Protein AF-A0A7S3NIY8-F1 (afdb_monomer)

Radius of gyration: 18.39 Å; Cα contacts (8 Å, |Δi|>4): 107; chains: 1; bounding box: 40×40×54 Å

Secondary structure (DSSP, 8-state):
---SSSSS-SSS-S---S---S---S---EEEEEESS---STT-HHHHTS-SEEEEEE---HHHHSTT-EEEETTEEEESS-HHHHHHHHHHHHHHHHHHHHTTEEEE-

Foldseek 3Di:
DPPPDDPPDPDDDDDPDDDDDDDPDDPQDEEEAEDDPPLDDPPDVSNVPGGLHYEYEYDPDCCQLPPPNWDDDPNDTDRNDDPVRSVVVVVSLVVSQVVCVVSNYGYDD

pLDDT: mean 80.09, std 22.21, range [33.78, 97.69]

Mean predicted aligned error: 11.41 Å

Organism: NCBI:txid44058

InterPro domains:
  IPR002081 Cryptochrome/DNA photolyase class 1 [PTHR11455] (29-108)
  IPR006050 DNA photolyase, N-terminal [PF00875] (31-108)
  IPR006050 DNA photolyase, N-terminal [PS51645] (29-109)
  IPR014729 Rossmann-like alpha/beta/alpha sandwich fold [G3DSA:3.40.50.620] (2-109)
  IPR036155 Cryptochrome/photolyase, N-terminal domain superfamily [SSF52425] (26-108)

Nearest PDB structures (foldseek):
  3ehe-assembly1_A  TM=4.086E-01  e=8.699E+00  Archaeoglobus fulgidus

Structure (mmCIF, N/CA/C/O backbone):
data_AF-A0A7S3NIY8-F1
#
_entry.id   AF-A0A7S3NIY8-F1
#
loop_
_atom_site.group_PDB
_atom_site.id
_atom_site.type_symbol
_atom_site.label_atom_id
_atom_site.label_alt_id
_atom_site.label_comp_id
_atom_site.label_asym_id
_atom_site.label_entity_id
_atom_site.label_seq_id
_atom_site.pdbx_PDB_ins_code
_atom_site.Cartn_x
_atom_site.Cartn_y
_atom_site.Cartn_z
_atom_site.occupancy
_atom_site.B_iso_or_equiv
_atom_site.auth_seq_id
_atom_site.auth_comp_id
_atom_site.auth_asym_id
_atom_site.auth_atom_id
_atom_site.pdbx_PDB_model_num
ATOM 1 N N . LYS A 1 1 ? -2.867 -25.598 -24.330 1.00 45.31 1 LYS A N 1
ATOM 2 C CA . LYS A 1 1 ? -4.266 -25.655 -23.814 1.00 45.31 1 LYS A CA 1
ATOM 3 C C . LYS A 1 1 ? -4.319 -26.111 -22.337 1.00 45.31 1 LYS A C 1
ATOM 5 O O . LYS A 1 1 ? -5.175 -26.900 -21.965 1.00 45.31 1 LYS A O 1
ATOM 10 N N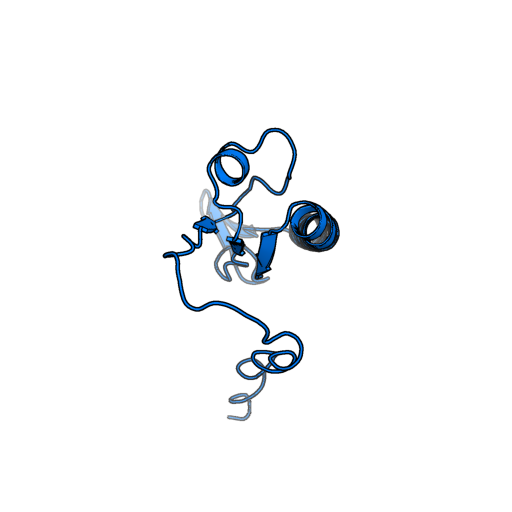 . ARG A 1 2 ? -3.393 -25.620 -21.491 1.00 45.56 2 ARG A N 1
ATOM 11 C CA . ARG A 1 2 ? -3.119 -26.115 -20.124 1.00 45.56 2 ARG A CA 1
ATOM 12 C C . ARG A 1 2 ? -2.666 -24.962 -19.210 1.00 45.56 2 ARG A C 1
ATOM 14 O O . ARG A 1 2 ? -1.567 -24.990 -18.693 1.00 45.56 2 ARG A O 1
ATOM 21 N N . MET A 1 3 ? -3.467 -23.899 -19.118 1.00 33.78 3 MET A N 1
ATOM 22 C CA . MET A 1 3 ? -3.176 -22.707 -18.290 1.00 33.78 3 MET A CA 1
ATOM 23 C C . MET A 1 3 ? -4.473 -22.026 -17.797 1.00 33.78 3 MET A C 1
ATOM 25 O O . MET A 1 3 ? -4.516 -20.833 -17.532 1.00 33.78 3 MET A O 1
ATOM 29 N N . ARG A 1 4 ? -5.578 -22.775 -17.699 1.00 38.31 4 ARG A N 1
ATOM 30 C CA . ARG A 1 4 ? -6.745 -22.385 -16.896 1.00 38.31 4 ARG A CA 1
ATOM 31 C C . ARG A 1 4 ? -6.528 -23.063 -15.547 1.00 38.31 4 ARG A C 1
ATOM 33 O O . ARG A 1 4 ? -6.546 -24.289 -15.571 1.00 38.31 4 ARG A O 1
ATOM 40 N N . LYS A 1 5 ? -6.258 -22.312 -14.463 1.00 34.47 5 LYS A N 1
ATOM 41 C CA . LYS A 1 5 ? -6.458 -22.676 -13.026 1.00 34.47 5 LYS A CA 1
ATOM 42 C C . LYS A 1 5 ? -5.479 -22.043 -12.010 1.00 34.47 5 LYS A C 1
ATOM 44 O O . LYS A 1 5 ? -5.669 -22.277 -10.829 1.00 34.47 5 LYS A O 1
ATOM 49 N N . ILE A 1 6 ? -4.475 -21.246 -12.396 1.00 38.66 6 ILE A N 1
ATOM 50 C CA . ILE A 1 6 ? -3.373 -20.923 -11.454 1.00 38.66 6 ILE A CA 1
ATOM 51 C C . ILE A 1 6 ? -3.510 -19.626 -10.625 1.00 38.66 6 ILE A C 1
ATOM 53 O O . ILE A 1 6 ? -2.802 -19.505 -9.637 1.00 38.66 6 ILE A O 1
ATOM 57 N N . VAL A 1 7 ? -4.413 -18.675 -10.903 1.00 36.31 7 VAL A N 1
ATOM 58 C CA . VAL A 1 7 ? -4.430 -17.410 -10.108 1.00 36.31 7 VAL A CA 1
ATOM 59 C C . VAL A 1 7 ? -5.837 -16.914 -9.753 1.00 36.31 7 VAL A C 1
ATOM 61 O O . VAL A 1 7 ? -6.070 -15.720 -9.637 1.00 36.31 7 VAL A O 1
ATOM 64 N N . LEU A 1 8 ? -6.799 -17.827 -9.584 1.00 35.75 8 LEU A N 1
ATOM 65 C CA . LEU A 1 8 ? -8.156 -17.490 -9.116 1.00 35.75 8 LEU A CA 1
ATOM 66 C C . LEU A 1 8 ? -8.463 -18.022 -7.702 1.00 35.75 8 LEU A C 1
ATOM 68 O O . LEU A 1 8 ? -9.617 -18.036 -7.295 1.00 35.75 8 LEU A O 1
ATOM 72 N N . SER A 1 9 ? -7.449 -18.487 -6.965 1.00 34.41 9 SER A N 1
ATOM 73 C CA . SER A 1 9 ? -7.634 -19.209 -5.696 1.00 34.41 9 SER A CA 1
ATOM 74 C C . SER A 1 9 ? -6.728 -18.759 -4.551 1.00 34.41 9 SER A C 1
ATOM 76 O O . SER A 1 9 ? -6.735 -19.399 -3.503 1.00 34.41 9 SER A O 1
ATOM 78 N N . TYR A 1 10 ? -5.935 -17.697 -4.708 1.00 34.72 10 TYR A N 1
ATOM 79 C CA . TYR A 1 10 ? -5.100 -17.230 -3.603 1.00 34.72 10 TYR A CA 1
ATOM 80 C C . TYR A 1 10 ? -5.876 -16.251 -2.714 1.00 34.72 10 TYR A C 1
ATOM 82 O O . TYR A 1 10 ? -5.860 -15.045 -2.915 1.00 34.72 10 TYR A O 1
ATOM 90 N N . LEU A 1 11 ? -6.515 -16.859 -1.707 1.00 39.25 11 LEU A N 1
ATOM 91 C CA . LEU A 1 11 ? -6.664 -16.349 -0.340 1.00 39.25 11 LEU A CA 1
ATOM 92 C C . LEU A 1 11 ? -7.805 -15.361 -0.049 1.00 39.25 11 LEU A C 1
ATOM 94 O O . LEU A 1 11 ? -7.684 -14.502 0.816 1.00 39.25 11 LEU A O 1
ATOM 98 N N . PHE A 1 12 ? -8.977 -15.587 -0.640 1.00 38.09 12 PHE A N 1
ATOM 99 C CA . PHE A 1 12 ? -10.206 -15.437 0.145 1.00 38.09 12 PHE A CA 1
ATOM 100 C C . PHE A 1 12 ? -10.381 -16.720 0.962 1.00 38.09 12 PHE A C 1
ATOM 102 O O . PHE A 1 12 ? -10.342 -17.807 0.388 1.00 38.09 12 PHE A O 1
ATOM 109 N N . THR A 1 13 ? -10.631 -16.592 2.266 1.00 38.22 13 THR A N 1
ATOM 110 C CA . THR A 1 13 ? -10.828 -17.670 3.263 1.00 38.22 13 THR A CA 1
ATOM 111 C C . THR A 1 13 ? -9.546 -18.083 3.992 1.00 38.22 13 THR A C 1
ATOM 113 O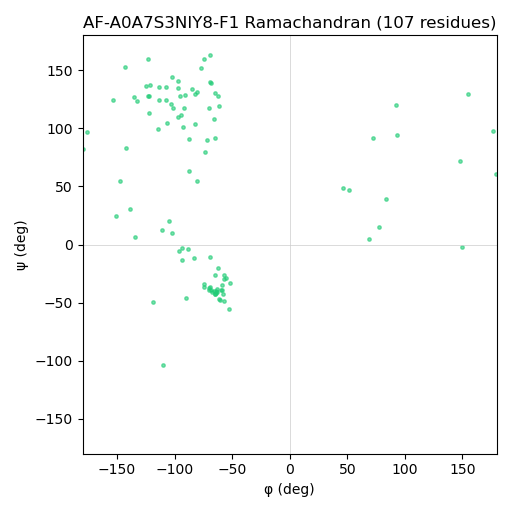 O . THR A 1 13 ? -8.805 -18.944 3.528 1.00 38.22 13 THR A O 1
ATOM 116 N N . THR A 1 14 ? -9.290 -17.496 5.168 1.00 42.19 14 THR A N 1
ATOM 117 C CA . THR A 1 14 ? -9.374 -18.184 6.480 1.00 42.19 14 THR A CA 1
ATOM 118 C C . THR A 1 14 ? -8.928 -17.225 7.594 1.00 42.19 14 THR A C 1
ATOM 120 O O . THR A 1 14 ? -7.736 -17.076 7.825 1.00 42.19 14 THR A O 1
ATOM 123 N N . ALA A 1 15 ? -9.892 -16.582 8.263 1.00 34.00 15 ALA A N 1
ATOM 124 C CA . ALA A 1 15 ? -9.860 -16.185 9.684 1.00 34.00 15 ALA A CA 1
ATOM 125 C C . ALA A 1 15 ? -11.171 -15.444 10.031 1.00 34.00 15 ALA A C 1
ATOM 127 O O . ALA A 1 15 ? -11.172 -14.270 10.378 1.00 34.00 15 ALA A O 1
ATOM 128 N N . ALA A 1 16 ? -12.315 -16.121 9.874 1.00 40.56 16 ALA A N 1
ATOM 129 C CA . ALA A 1 16 ? -13.640 -15.575 10.196 1.00 40.56 16 ALA A CA 1
ATOM 130 C C . ALA A 1 16 ? -14.230 -16.156 11.497 1.00 40.56 16 ALA A C 1
ATOM 132 O O . ALA A 1 16 ? -15.438 -16.108 11.704 1.00 40.56 16 ALA A O 1
ATOM 133 N N . SER A 1 17 ? -13.413 -16.722 12.388 1.00 46.28 17 SER A N 1
ATOM 134 C CA . SER A 1 17 ? -13.915 -17.256 13.659 1.00 46.28 17 SER A CA 1
ATOM 135 C C . SER A 1 17 ? -12.946 -17.010 14.807 1.00 46.28 17 SER A C 1
ATOM 137 O O . SER A 1 17 ? -12.168 -17.886 15.170 1.00 46.28 17 SER A O 1
ATOM 139 N N . ALA A 1 18 ? -13.008 -15.815 15.383 1.00 42.25 18 ALA A N 1
ATOM 140 C CA . ALA A 1 18 ? -12.848 -15.605 16.820 1.00 42.25 18 ALA A CA 1
ATOM 141 C C . ALA A 1 18 ? -13.075 -14.122 17.110 1.00 42.25 18 ALA A C 1
ATOM 143 O O . ALA A 1 18 ? -12.168 -13.328 16.910 1.00 42.25 18 ALA A O 1
ATOM 144 N N . LEU A 1 19 ? -14.303 -13.794 17.528 1.00 46.31 19 LEU A N 1
ATOM 145 C CA . LEU A 1 19 ? -14.740 -12.659 18.364 1.00 46.31 19 LEU A CA 1
ATOM 146 C C . LEU A 1 19 ? -16.148 -12.232 17.936 1.00 46.31 19 LEU A C 1
ATOM 148 O O . LEU A 1 19 ? -16.377 -11.197 17.323 1.00 46.31 19 LEU A O 1
ATOM 152 N N . SER A 1 20 ? -17.114 -13.083 18.280 1.00 56.78 20 SER A N 1
ATOM 153 C CA . SER A 1 20 ? -18.478 -12.639 18.532 1.00 56.78 20 SER A CA 1
ATOM 154 C C . SER A 1 20 ? -18.617 -12.475 20.038 1.00 56.78 20 SER A C 1
ATOM 156 O O . SER A 1 20 ? -18.691 -13.480 20.745 1.00 56.78 20 SER A O 1
ATOM 158 N N . SER A 1 21 ? -18.724 -11.237 20.516 1.00 49.28 21 SER A N 1
ATOM 159 C CA . SER A 1 21 ? -19.549 -10.948 21.686 1.00 49.28 21 SER A CA 1
ATOM 160 C C . SER A 1 21 ? -20.061 -9.497 21.685 1.00 49.28 21 SER A C 1
ATOM 162 O O . SER A 1 21 ? -19.308 -8.533 21.694 1.00 49.28 21 SER A O 1
ATOM 164 N N . THR A 1 22 ? -21.393 -9.407 21.768 1.00 47.44 22 THR A N 1
ATOM 165 C CA . THR A 1 22 ? -22.173 -8.382 22.488 1.00 47.44 22 THR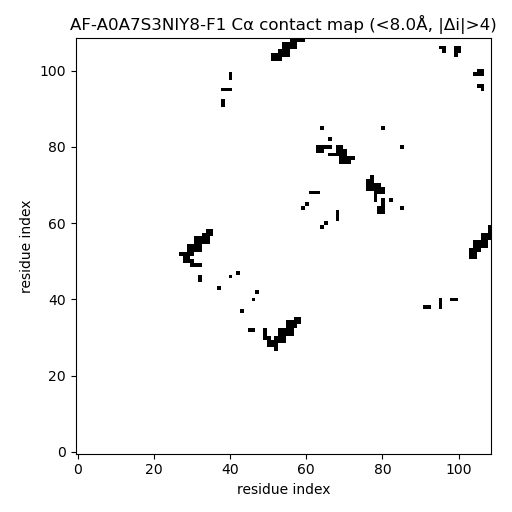 A CA 1
ATOM 166 C C . THR A 1 22 ? -22.633 -7.107 21.749 1.00 47.44 22 THR A C 1
ATOM 168 O O . THR A 1 22 ? -21.866 -6.255 21.325 1.00 47.44 22 THR A O 1
ATOM 171 N N . SER A 1 23 ? -23.967 -6.963 21.728 1.00 40.56 23 SER A N 1
ATOM 172 C CA . SER A 1 23 ? -24.820 -5.834 21.312 1.00 40.56 23 SER A CA 1
ATOM 173 C C . SER A 1 23 ? -24.939 -5.525 19.807 1.00 40.56 23 SER A C 1
ATOM 175 O O . SER A 1 23 ? -24.242 -4.706 19.220 1.00 40.56 23 SER A O 1
ATOM 177 N N . ARG A 1 24 ? -25.956 -6.132 19.179 1.00 51.84 24 ARG A N 1
ATOM 178 C CA . ARG A 1 24 ? -26.606 -5.573 17.985 1.00 51.84 24 ARG A CA 1
ATOM 179 C C . ARG A 1 24 ? -27.435 -4.367 18.437 1.00 51.84 24 ARG A C 1
ATOM 181 O O . ARG A 1 24 ? -28.587 -4.519 18.824 1.00 51.84 24 ARG A O 1
ATOM 188 N N . GLY A 1 25 ? -26.826 -3.189 18.444 1.00 55.84 25 GLY A N 1
ATOM 189 C CA . GLY A 1 25 ? -27.499 -1.956 18.833 1.00 55.84 25 GLY A CA 1
ATOM 190 C C . GLY A 1 25 ? -26.562 -0.767 18.740 1.00 55.84 25 GLY A C 1
ATOM 191 O O . GLY A 1 25 ? -25.961 -0.425 19.742 1.00 55.84 25 GLY A O 1
ATOM 192 N N . MET A 1 26 ? -26.424 -0.233 17.521 1.00 41.94 26 MET A N 1
ATOM 193 C CA . MET A 1 26 ? -26.021 1.111 17.054 1.00 41.94 26 MET A CA 1
ATOM 194 C C . MET A 1 26 ? -25.454 0.888 15.643 1.00 41.94 26 MET A C 1
ATOM 196 O O . MET A 1 26 ? -24.651 -0.022 15.456 1.00 41.94 26 MET A O 1
ATOM 200 N N . SER A 1 27 ? -25.884 1.636 14.623 1.00 54.12 27 SER A N 1
ATOM 201 C CA . SER A 1 27 ? -25.350 1.477 13.262 1.00 54.12 27 SER A CA 1
ATOM 202 C C . SER A 1 27 ? -23.865 1.860 13.246 1.00 54.12 27 SER A C 1
ATOM 204 O O . SER A 1 27 ? -23.533 3.039 13.090 1.00 54.12 27 SER A O 1
ATOM 206 N N . SER A 1 28 ? -22.966 0.899 13.454 1.00 71.12 28 SER A N 1
ATOM 207 C CA . SER A 1 28 ? -21.536 1.141 13.339 1.00 71.12 28 SER A CA 1
ATOM 208 C C . SER A 1 28 ? -21.253 1.470 11.879 1.00 71.12 28 SER A C 1
ATOM 210 O O . SER A 1 28 ? -21.390 0.644 10.978 1.00 71.12 28 SER A O 1
ATOM 212 N N . LYS A 1 29 ? -20.951 2.742 11.617 1.00 83.94 29 LYS A N 1
ATOM 213 C CA . LYS A 1 29 ? -20.522 3.165 10.289 1.00 83.94 29 LYS A CA 1
ATOM 214 C C . LYS A 1 29 ? -19.188 2.475 10.023 1.00 83.94 29 LYS A C 1
ATOM 216 O O . LYS A 1 29 ? -18.312 2.486 10.886 1.00 83.94 29 LYS A O 1
ATOM 221 N N . THR A 1 30 ? -19.079 1.843 8.862 1.00 88.88 30 THR A N 1
ATOM 222 C CA . THR A 1 30 ? -17.823 1.296 8.355 1.00 88.88 30 THR A CA 1
ATOM 223 C C . THR A 1 30 ? -17.358 2.178 7.209 1.00 88.88 30 THR A C 1
ATOM 225 O O . THR A 1 30 ? -18.100 2.393 6.249 1.00 88.88 30 THR A O 1
ATOM 228 N N . SER A 1 31 ? -16.138 2.688 7.304 1.00 93.06 31 SER A N 1
ATOM 229 C CA . SER A 1 31 ? -15.506 3.492 6.263 1.00 93.06 31 SER A CA 1
ATOM 230 C C . SER A 1 31 ? -14.593 2.622 5.414 1.00 93.06 31 SER A C 1
ATOM 232 O O . SER A 1 31 ? -13.790 1.851 5.935 1.00 93.06 31 SER A O 1
ATOM 234 N N . ILE A 1 32 ? -14.687 2.784 4.095 1.00 94.50 32 ILE A N 1
ATOM 235 C CA . ILE A 1 32 ? -13.729 2.211 3.150 1.00 94.50 32 ILE A CA 1
ATOM 236 C C . ILE A 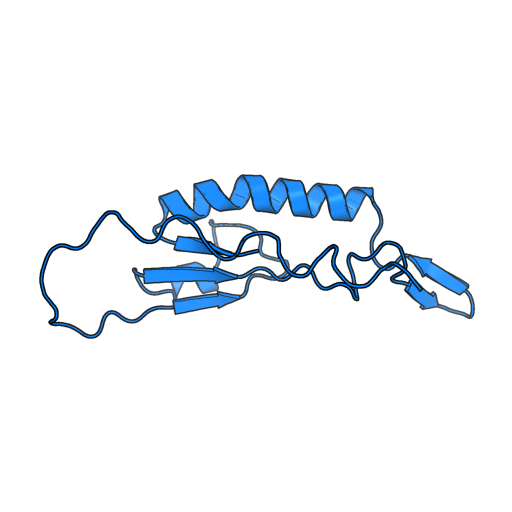1 32 ? -12.805 3.335 2.692 1.00 94.50 32 ILE A C 1
ATOM 238 O O . ILE A 1 32 ? -13.264 4.330 2.131 1.00 94.50 32 ILE A O 1
ATOM 242 N N . VAL A 1 33 ? -11.505 3.171 2.921 1.00 94.56 33 VAL A N 1
ATOM 243 C CA . VAL A 1 33 ? -10.477 4.146 2.550 1.00 94.56 33 VAL A CA 1
ATOM 244 C C . VAL A 1 33 ? -9.697 3.609 1.361 1.00 94.56 33 VAL A C 1
ATOM 246 O O . VAL A 1 33 ? -8.869 2.713 1.493 1.00 94.56 33 VAL A O 1
ATOM 249 N N . TRP A 1 34 ? -9.949 4.152 0.174 1.00 95.12 34 TRP A N 1
ATOM 250 C CA . TRP A 1 34 ? -9.218 3.744 -1.022 1.00 95.12 34 TRP A CA 1
ATOM 251 C C . TRP A 1 34 ? -7.867 4.459 -1.111 1.00 95.12 34 TRP A C 1
ATOM 253 O O . TRP A 1 34 ? -7.769 5.631 -1.482 1.00 95.12 34 TRP A O 1
ATOM 263 N N . LEU A 1 35 ? -6.808 3.725 -0.787 1.00 94.44 35 LEU A N 1
ATOM 264 C CA . LEU A 1 35 ? -5.434 4.177 -0.890 1.00 94.44 35 LEU A CA 1
ATOM 265 C C . LEU A 1 35 ? -4.933 4.014 -2.326 1.00 94.44 35 LEU A C 1
ATOM 267 O O . LEU A 1 35 ? -5.024 2.950 -2.941 1.00 94.44 35 LEU A O 1
ATOM 271 N N . ARG A 1 36 ? -4.360 5.098 -2.851 1.00 92.00 36 ARG A N 1
ATOM 272 C CA . ARG A 1 36 ? -3.571 5.087 -4.087 1.00 92.00 36 ARG A CA 1
ATOM 273 C C . ARG A 1 36 ? -2.110 5.333 -3.729 1.00 92.00 36 ARG A C 1
ATOM 275 O O . ARG A 1 36 ? -1.459 4.464 -3.177 1.00 92.00 36 ARG A O 1
ATOM 282 N N . ASN A 1 37 ? -1.597 6.537 -3.951 1.00 89.06 37 ASN A N 1
ATOM 283 C CA . ASN A 1 37 ? -0.190 6.844 -3.686 1.00 89.06 37 ASN A CA 1
ATOM 284 C C . ASN A 1 37 ? 0.100 7.191 -2.214 1.00 89.06 37 ASN A C 1
ATOM 286 O O . ASN A 1 37 ? 1.260 7.234 -1.816 1.00 89.06 37 ASN A O 1
ATOM 290 N N . GLU A 1 38 ? -0.939 7.406 -1.407 1.00 90.19 38 GLU A N 1
ATOM 291 C CA . GLU A 1 38 ? -0.833 7.886 -0.027 1.00 90.19 38 GLU A CA 1
ATOM 292 C C . GLU A 1 38 ? -0.647 6.719 0.958 1.00 90.19 38 GLU A C 1
ATOM 294 O O . GLU A 1 38 ? -1.498 6.451 1.804 1.00 90.19 38 GLU A O 1
ATOM 299 N N . LEU A 1 39 ? 0.468 5.993 0.838 1.00 94.12 39 LEU A N 1
ATOM 300 C CA . LEU A 1 39 ? 0.799 4.844 1.693 1.00 94.12 39 LEU A CA 1
ATOM 301 C C . LEU A 1 39 ? 1.376 5.281 3.051 1.00 94.12 39 LEU A C 1
ATOM 303 O O . LEU A 1 39 ? 2.483 4.903 3.423 1.00 94.12 39 LEU A O 1
ATOM 307 N N . ARG A 1 40 ? 0.643 6.128 3.780 1.00 94.56 40 ARG A N 1
ATOM 308 C CA . ARG A 1 40 ? 1.036 6.638 5.100 1.00 94.56 40 ARG A CA 1
ATOM 309 C C . ARG A 1 40 ? -0.165 6.780 6.027 1.00 94.56 40 ARG A C 1
ATOM 311 O O . ARG A 1 40 ? -1.285 7.024 5.575 1.00 94.56 40 ARG A O 1
ATOM 318 N N . VAL A 1 41 ? 0.108 6.673 7.325 1.00 93.06 41 VAL A N 1
ATOM 319 C CA . VAL A 1 41 ? -0.882 6.882 8.391 1.00 93.06 41 VAL A CA 1
ATOM 320 C C . VAL A 1 41 ? -0.914 8.344 8.837 1.00 93.06 41 VAL A C 1
ATOM 322 O O . VAL A 1 41 ? -1.983 8.933 8.956 1.00 93.06 41 VAL A O 1
ATOM 325 N N . HIS A 1 42 ? 0.258 8.943 9.056 1.00 92.00 42 HIS A N 1
ATOM 326 C CA . HIS A 1 42 ? 0.368 10.331 9.499 1.00 92.00 42 HIS A CA 1
ATOM 327 C C . HIS A 1 42 ? -0.073 11.299 8.401 1.00 92.00 42 HIS A C 1
ATOM 329 O O . HIS A 1 42 ? 0.284 11.114 7.236 1.00 92.00 42 HIS A O 1
ATOM 335 N N . ASP A 1 43 ? -0.812 12.337 8.797 1.00 92.00 43 ASP A N 1
ATOM 336 C CA . ASP A 1 43 ? -1.269 13.405 7.902 1.00 92.00 43 ASP A CA 1
ATOM 337 C C . ASP A 1 43 ? -1.970 12.867 6.636 1.00 92.00 43 ASP A C 1
ATOM 339 O O . ASP A 1 43 ? -1.667 13.213 5.488 1.00 92.00 43 ASP A O 1
ATOM 343 N N . ASN A 1 44 ? -2.877 11.912 6.855 1.00 92.88 44 ASN A N 1
ATOM 344 C CA . ASN A 1 44 ? -3.734 11.350 5.825 1.00 92.88 44 ASN A CA 1
ATOM 345 C C . ASN A 1 44 ? -5.188 11.714 6.134 1.00 92.88 44 ASN A C 1
ATOM 347 O O . ASN A 1 44 ? -5.843 11.072 6.955 1.00 92.88 44 ASN A O 1
ATOM 351 N N . ALA A 1 45 ? -5.695 12.744 5.454 1.00 90.81 45 ALA A N 1
ATOM 352 C CA . ALA A 1 45 ? -7.051 13.249 5.655 1.00 90.81 45 ALA A CA 1
ATOM 353 C C . ALA A 1 45 ? -8.137 12.176 5.442 1.00 90.81 45 ALA A C 1
A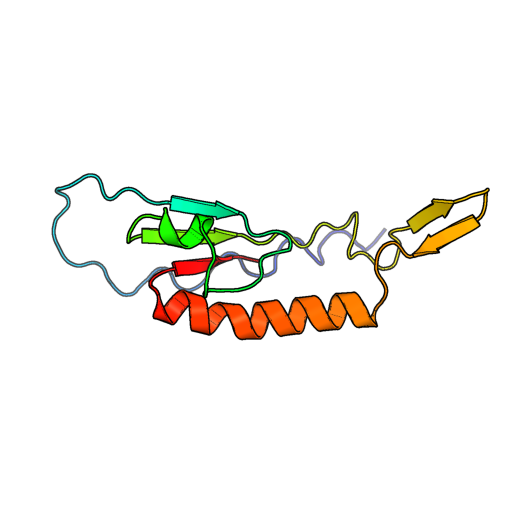TOM 355 O O . ALA A 1 45 ? -9.174 12.227 6.096 1.00 90.81 45 ALA A O 1
ATOM 356 N N . LEU A 1 46 ? -7.894 11.181 4.575 1.00 90.50 46 LEU A N 1
ATOM 357 C CA . LEU A 1 46 ? -8.844 10.087 4.345 1.00 90.50 46 LEU A CA 1
ATOM 358 C C . LEU A 1 46 ? -8.971 9.177 5.571 1.00 90.50 46 LEU A C 1
ATOM 360 O O . LEU A 1 46 ? -10.072 8.746 5.895 1.00 90.50 46 LEU A O 1
ATOM 364 N N . LEU A 1 47 ? -7.855 8.908 6.255 1.00 90.56 47 LEU A N 1
ATOM 365 C CA . LEU A 1 47 ? -7.851 8.149 7.507 1.00 90.56 47 LEU A CA 1
ATOM 366 C C . LEU A 1 47 ? -8.388 8.996 8.667 1.00 90.56 47 LEU A C 1
ATOM 368 O O . LEU A 1 47 ? -9.123 8.479 9.497 1.00 90.56 47 LEU A O 1
ATOM 372 N N . GLY A 1 48 ? -8.089 10.299 8.691 1.00 88.69 48 GLY A N 1
ATOM 373 C CA . GLY A 1 48 ? -8.616 11.222 9.703 1.00 88.69 48 GLY A CA 1
ATOM 374 C C . GLY A 1 48 ? -10.136 11.420 9.640 1.00 88.69 48 GLY A C 1
ATOM 375 O O . GLY A 1 48 ? -10.753 11.720 10.656 1.00 88.69 48 GLY A O 1
ATOM 376 N N . ALA A 1 49 ? -10.746 11.234 8.466 1.00 88.12 49 ALA A N 1
ATOM 377 C CA . ALA A 1 49 ? -12.194 11.307 8.270 1.00 88.12 49 ALA A CA 1
ATOM 378 C C . ALA A 1 49 ? -12.908 9.943 8.381 1.00 88.12 49 ALA A C 1
ATOM 380 O O . ALA A 1 49 ? -14.133 9.883 8.244 1.00 88.12 49 ALA A O 1
ATOM 381 N N . ALA A 1 50 ? -12.169 8.845 8.574 1.00 88.56 50 ALA A N 1
ATOM 382 C CA . ALA A 1 50 ? -12.734 7.502 8.643 1.00 88.56 50 ALA A CA 1
ATOM 383 C C . ALA A 1 50 ? -13.403 7.231 10.002 1.00 88.56 50 ALA A C 1
ATOM 385 O O . ALA A 1 50 ? -13.024 7.784 11.031 1.00 88.56 50 ALA A O 1
ATOM 386 N N . SER A 1 51 ? -14.405 6.351 10.011 1.00 84.06 51 SER A N 1
ATOM 387 C CA . SER A 1 51 ? -14.987 5.822 11.246 1.00 84.06 51 SER A CA 1
ATOM 388 C C . SER A 1 51 ? -14.023 4.893 11.984 1.00 84.06 51 SER A C 1
ATOM 390 O O . SER A 1 51 ? -13.129 4.314 11.372 1.00 84.06 51 SER A O 1
ATOM 392 N N . GLU A 1 52 ? -14.301 4.647 13.268 1.00 83.38 52 GLU A N 1
ATOM 393 C CA . GLU A 1 52 ? -13.570 3.682 14.109 1.00 83.38 52 GLU A CA 1
ATOM 394 C C . GLU A 1 52 ? -13.459 2.289 13.468 1.00 83.38 52 GLU A C 1
ATOM 396 O O . GLU A 1 52 ? -12.444 1.620 13.617 1.00 83.38 52 GLU A O 1
ATOM 401 N N . ASN A 1 53 ? -14.477 1.872 12.705 1.00 86.44 53 ASN A N 1
ATOM 402 C CA . ASN A 1 53 ? -14.401 0.685 11.856 1.00 86.44 53 ASN A CA 1
ATOM 403 C C . ASN A 1 53 ? -13.947 1.091 10.449 1.00 86.44 53 ASN A C 1
ATOM 405 O O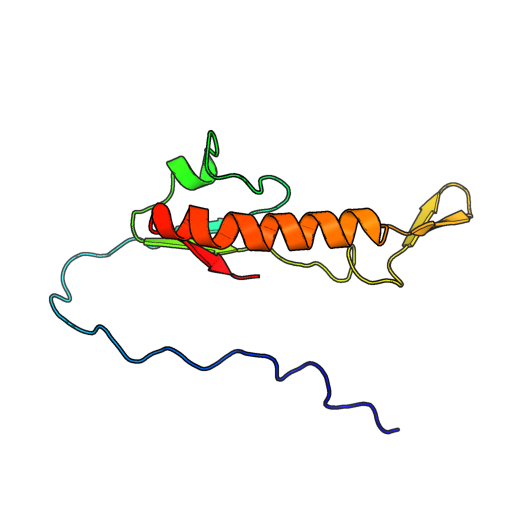 . ASN A 1 53 ? -14.749 1.598 9.660 1.00 86.44 53 ASN A O 1
ATOM 409 N N . CYS A 1 54 ? -12.673 0.877 10.131 1.00 91.94 54 CYS A N 1
ATOM 410 C CA . CYS A 1 54 ? -12.058 1.287 8.869 1.00 91.94 54 CYS A CA 1
ATOM 411 C C . CYS A 1 54 ? -11.472 0.090 8.114 1.00 91.94 54 CYS A C 1
ATOM 413 O O . CYS A 1 54 ? -10.803 -0.767 8.692 1.00 91.94 54 CYS A O 1
ATOM 415 N N . VAL A 1 55 ? -11.685 0.061 6.797 1.00 94.94 55 VAL A N 1
ATOM 416 C CA . VAL A 1 55 ? -11.000 -0.860 5.883 1.00 94.94 55 VAL A CA 1
ATOM 417 C C . VAL A 1 55 ? -10.281 -0.045 4.820 1.00 94.94 55 VAL A C 1
ATOM 419 O O . VAL A 1 55 ? -10.911 0.610 3.987 1.00 94.94 55 VAL A O 1
ATOM 422 N N . ALA A 1 56 ? -8.955 -0.081 4.836 1.00 95.44 56 ALA A N 1
ATOM 423 C CA . ALA A 1 56 ? -8.129 0.518 3.807 1.00 95.44 56 ALA A CA 1
ATOM 424 C C . ALA A 1 56 ? -7.965 -0.464 2.647 1.00 95.44 56 ALA A C 1
ATOM 426 O O . ALA A 1 56 ? -7.662 -1.633 2.852 1.00 95.44 56 ALA A O 1
ATOM 427 N N . VAL A 1 57 ? -8.136 0.007 1.418 1.00 96.75 57 VAL A N 1
ATOM 428 C CA . VAL A 1 57 ? -8.018 -0.812 0.210 1.00 96.75 57 VAL A CA 1
ATOM 429 C C . VAL A 1 57 ? -6.950 -0.210 -0.681 1.00 96.75 57 VAL A C 1
ATOM 431 O O . VAL A 1 57 ? -7.026 0.971 -1.011 1.00 96.75 57 VAL A O 1
ATOM 434 N N . PHE A 1 58 ? -5.984 -1.011 -1.116 1.00 96.88 58 PHE A N 1
ATOM 435 C CA . PHE A 1 58 ? -5.037 -0.631 -2.156 1.00 96.88 58 PHE A CA 1
ATOM 436 C C . PHE A 1 58 ? -5.096 -1.648 -3.293 1.00 96.88 58 PHE A C 1
ATOM 438 O O . PHE A 1 58 ? -4.945 -2.840 -3.075 1.00 96.88 58 PHE A O 1
ATOM 445 N N . CYS A 1 59 ? -5.274 -1.184 -4.529 1.00 95.44 59 CYS A N 1
ATOM 446 C CA . CYS A 1 59 ? -5.395 -2.078 -5.680 1.00 95.44 59 CYS A CA 1
ATOM 447 C C . CYS A 1 59 ? -4.082 -2.151 -6.466 1.00 95.44 59 CYS A C 1
ATOM 449 O O . CYS A 1 59 ? -3.663 -1.168 -7.085 1.00 95.44 59 CYS A O 1
ATOM 451 N N . LEU A 1 60 ? -3.484 -3.342 -6.542 1.00 94.12 60 LEU A N 1
ATOM 452 C CA . LEU A 1 60 ? -2.383 -3.640 -7.462 1.00 94.12 60 LEU A CA 1
ATOM 453 C C . LEU A 1 60 ? -2.906 -3.772 -8.905 1.00 94.12 60 LEU A C 1
ATOM 455 O O . LEU A 1 60 ? -3.096 -4.873 -9.418 1.00 94.12 60 LEU A O 1
ATOM 459 N N . ASP A 1 61 ? -3.143 -2.639 -9.574 1.00 93.88 61 ASP A N 1
ATOM 460 C CA . ASP A 1 61 ? -3.690 -2.614 -10.939 1.00 93.88 61 ASP A CA 1
ATOM 461 C C . ASP A 1 61 ? -2.746 -3.316 -11.948 1.00 93.88 61 ASP A C 1
ATOM 463 O O . ASP A 1 61 ? -1.618 -2.846 -12.179 1.00 93.88 61 ASP A O 1
ATOM 467 N N . PRO A 1 62 ? -3.189 -4.400 -12.624 1.00 92.50 62 PRO A N 1
ATOM 468 C CA . PRO A 1 62 ? -2.414 -5.078 -13.661 1.00 92.50 62 PRO A CA 1
ATOM 469 C C . PRO A 1 62 ? -1.995 -4.155 -14.808 1.00 92.50 62 PRO A C 1
ATOM 471 O O . PRO A 1 62 ? -0.970 -4.385 -15.441 1.00 92.50 62 PRO A O 1
ATOM 474 N N . ARG A 1 63 ? -2.741 -3.079 -15.072 1.00 92.25 63 ARG A N 1
ATOM 475 C CA . ARG A 1 63 ? -2.400 -2.086 -16.100 1.00 92.25 63 ARG A CA 1
ATOM 476 C C . ARG A 1 63 ? -1.176 -1.257 -15.742 1.00 92.25 63 ARG A C 1
ATOM 478 O O . ARG A 1 63 ? -0.745 -0.486 -16.592 1.00 92.25 63 ARG A O 1
ATOM 485 N N . VAL A 1 64 ? -0.680 -1.341 -14.507 1.00 92.62 64 VAL A N 1
ATOM 486 C CA . VAL A 1 64 ? 0.472 -0.590 -13.990 1.00 92.62 64 VAL A CA 1
ATOM 487 C C . VAL A 1 64 ? 1.585 -1.532 -13.552 1.00 92.62 64 VAL A C 1
ATOM 489 O O . VAL A 1 64 ? 2.725 -1.343 -13.964 1.00 92.62 64 VAL A O 1
ATOM 492 N N . TYR A 1 65 ? 1.261 -2.544 -12.746 1.00 92.62 65 TYR A N 1
ATOM 493 C CA . TYR A 1 65 ? 2.254 -3.391 -12.077 1.00 92.62 65 TYR A CA 1
ATOM 494 C C . TYR A 1 65 ? 2.561 -4.705 -12.808 1.00 92.62 65 TYR A C 1
ATOM 496 O O . TYR A 1 65 ? 3.467 -5.437 -12.405 1.00 92.62 65 TYR A O 1
ATOM 504 N N . ASN A 1 66 ? 1.854 -5.023 -13.899 1.00 92.62 66 ASN A N 1
ATOM 505 C CA . ASN A 1 66 ? 2.213 -6.174 -14.725 1.00 92.62 66 ASN A CA 1
ATOM 506 C C . ASN A 1 66 ? 3.533 -5.906 -15.466 1.00 92.62 66 ASN A C 1
ATOM 508 O O . ASN A 1 66 ? 3.750 -4.828 -16.012 1.00 92.62 66 ASN A O 1
ATOM 512 N N . LYS A 1 67 ? 4.399 -6.921 -15.553 1.00 89.88 67 LYS A N 1
ATOM 513 C CA . LYS A 1 67 ? 5.663 -6.872 -16.307 1.00 89.88 67 LYS A CA 1
ATOM 514 C C . LYS A 1 67 ? 5.477 -6.494 -17.783 1.00 89.88 67 LYS A C 1
ATOM 516 O O . LYS A 1 67 ? 6.394 -5.922 -18.365 1.00 89.88 67 LYS A O 1
ATOM 521 N N . ALA A 1 68 ? 4.325 -6.826 -18.366 1.00 91.75 68 ALA A N 1
ATOM 522 C CA . ALA A 1 68 ? 3.958 -6.506 -19.744 1.00 91.75 68 ALA A CA 1
ATOM 523 C C . ALA A 1 68 ? 3.269 -5.137 -19.898 1.00 91.75 68 ALA A C 1
ATOM 525 O O . ALA A 1 68 ? 2.970 -4.738 -21.019 1.00 91.75 68 ALA A O 1
ATOM 526 N N . ALA A 1 69 ? 2.992 -4.418 -18.804 1.00 93.06 69 ALA A N 1
ATOM 527 C CA . ALA A 1 69 ? 2.368 -3.104 -18.880 1.00 93.06 69 ALA A CA 1
ATOM 528 C C . ALA A 1 69 ? 3.355 -2.080 -19.458 1.00 93.06 69 ALA A C 1
ATOM 530 O O . ALA A 1 69 ? 4.395 -1.781 -18.858 1.00 93.06 69 ALA A O 1
ATOM 531 N N . THR A 1 70 ? 3.002 -1.510 -20.606 1.00 93.75 70 THR A N 1
ATOM 532 C CA . THR A 1 70 ? 3.779 -0.476 -21.287 1.00 93.75 70 THR A CA 1
ATOM 533 C C . THR A 1 70 ? 2.951 0.788 -21.521 1.00 93.75 70 THR A C 1
ATOM 535 O O . THR A 1 70 ? 1.721 0.774 -21.474 1.00 93.75 70 THR A O 1
ATOM 538 N N . THR A 1 71 ? 3.645 1.901 -21.728 1.00 93.12 71 THR A N 1
ATOM 539 C CA . THR A 1 71 ? 3.108 3.181 -22.191 1.00 93.12 71 THR A CA 1
ATOM 540 C C . THR A 1 71 ? 3.891 3.572 -23.438 1.00 93.12 71 THR A C 1
ATOM 542 O O . THR A 1 71 ? 5.114 3.441 -23.458 1.00 93.12 71 THR A O 1
ATOM 545 N N . ARG A 1 72 ? 3.195 4.056 -24.465 1.00 92.38 72 ARG A N 1
ATOM 546 C CA . ARG A 1 72 ? 3.811 4.499 -25.716 1.00 92.38 72 ARG A CA 1
ATOM 547 C C . ARG A 1 72 ? 4.145 5.986 -25.637 1.00 92.38 72 ARG A C 1
ATOM 549 O O . ARG A 1 72 ? 3.268 6.779 -25.306 1.00 92.38 72 ARG A O 1
ATOM 556 N N . VAL A 1 73 ? 5.383 6.346 -25.953 1.00 91.12 73 VAL A N 1
ATOM 557 C CA . VAL A 1 73 ? 5.846 7.733 -26.109 1.00 91.12 73 VAL A CA 1
ATOM 558 C C . VAL A 1 73 ? 6.645 7.786 -27.405 1.00 91.12 73 VAL A C 1
ATOM 560 O O . VAL A 1 73 ? 7.555 6.982 -27.580 1.00 91.12 73 VAL A O 1
ATOM 563 N N . ASP A 1 74 ? 6.256 8.657 -28.337 1.00 88.81 74 ASP A N 1
ATOM 564 C CA . ASP A 1 74 ? 6.941 8.866 -29.623 1.00 88.81 74 ASP A CA 1
ATOM 565 C C . ASP A 1 74 ? 7.303 7.565 -30.364 1.00 88.81 74 ASP A C 1
ATOM 567 O O . ASP A 1 74 ? 8.420 7.355 -30.825 1.00 88.81 74 ASP A O 1
ATOM 571 N N . SER A 1 75 ? 6.325 6.659 -30.479 1.00 92.19 75 SER A N 1
ATOM 572 C CA . SER A 1 75 ? 6.449 5.332 -31.116 1.00 92.19 75 SER A CA 1
ATOM 573 C C . SER A 1 75 ? 7.318 4.295 -30.393 1.00 92.19 75 SER A C 1
ATOM 575 O O . SER A 1 75 ? 7.451 3.178 -30.894 1.00 92.19 75 SER A O 1
ATOM 577 N N . ILE A 1 76 ? 7.834 4.608 -29.206 1.00 90.69 76 ILE A N 1
ATOM 578 C CA . ILE A 1 76 ? 8.623 3.703 -28.366 1.00 90.69 76 ILE A CA 1
ATOM 579 C C . ILE A 1 76 ? 7.780 3.261 -27.165 1.00 90.69 76 ILE A C 1
ATOM 581 O O . ILE A 1 76 ? 7.115 4.071 -26.515 1.00 90.69 76 ILE A O 1
ATOM 585 N N . ASP A 1 77 ? 7.811 1.965 -26.854 1.00 92.19 77 ASP A N 1
ATOM 586 C CA . ASP A 1 77 ? 7.098 1.409 -25.706 1.00 92.19 77 ASP A CA 1
ATOM 587 C C . ASP A 1 77 ? 8.006 1.383 -24.467 1.00 92.19 77 ASP A C 1
ATOM 589 O O . ASP A 1 77 ? 9.021 0.687 -24.413 1.00 92.19 77 ASP A O 1
ATOM 593 N N . PHE A 1 78 ? 7.607 2.116 -23.432 1.00 91.19 78 PHE A N 1
ATOM 594 C CA . PHE A 1 78 ? 8.283 2.161 -22.140 1.00 91.19 78 PHE A CA 1
ATOM 595 C C . PHE A 1 78 ? 7.531 1.321 -21.115 1.00 91.19 78 PHE A C 1
ATOM 597 O O . PHE A 1 78 ? 6.302 1.305 -21.091 1.00 91.19 78 PHE A O 1
ATOM 604 N N . LYS A 1 79 ? 8.251 0.646 -20.212 1.00 92.94 79 LYS A N 1
ATOM 605 C CA . LYS A 1 79 ? 7.616 -0.052 -19.083 1.00 92.94 79 LYS A CA 1
ATOM 606 C C . LYS A 1 79 ? 6.889 0.956 -18.205 1.00 92.94 79 LYS A C 1
ATOM 608 O O . LYS A 1 79 ? 7.499 1.913 -17.734 1.00 92.94 79 LYS A O 1
ATOM 613 N N . LYS A 1 80 ? 5.614 0.701 -17.923 1.00 92.12 80 LYS A N 1
ATOM 614 C CA . LYS A 1 80 ? 4.800 1.620 -17.126 1.00 92.12 80 LYS A CA 1
ATOM 615 C C . LYS A 1 80 ? 5.230 1.658 -15.660 1.00 92.12 80 LYS A C 1
ATOM 617 O O . LYS A 1 80 ? 5.232 2.717 -15.041 1.00 92.12 80 LYS A O 1
ATOM 622 N N . CYS A 1 81 ? 5.642 0.513 -15.115 1.00 94.38 81 CYS A N 1
ATOM 623 C CA . CYS A 1 81 ? 6.265 0.424 -13.800 1.00 94.38 81 CYS A CA 1
ATOM 624 C C . CYS A 1 81 ? 7.497 -0.486 -13.852 1.00 94.38 81 CYS A C 1
ATOM 626 O O . CYS A 1 81 ? 7.442 -1.631 -14.300 1.00 94.38 81 CYS A O 1
ATOM 628 N N . GLY A 1 82 ? 8.637 0.026 -13.386 1.00 93.06 82 GLY A N 1
ATOM 629 C CA . GLY A 1 82 ? 9.861 -0.761 -13.259 1.00 93.06 82 GLY A CA 1
ATOM 630 C C . GLY A 1 82 ? 9.811 -1.738 -12.079 1.00 93.06 82 GLY A C 1
ATOM 631 O O . GLY A 1 82 ? 9.090 -1.531 -11.099 1.00 93.06 82 GLY A O 1
ATOM 632 N N . ALA A 1 83 ? 10.655 -2.773 -12.123 1.00 93.25 83 ALA A N 1
ATOM 633 C CA . ALA A 1 83 ? 10.760 -3.766 -11.048 1.00 93.25 83 ALA A CA 1
ATOM 634 C C . ALA A 1 83 ? 11.137 -3.134 -9.695 1.00 93.25 83 ALA A C 1
ATOM 636 O O . ALA A 1 83 ? 10.568 -3.495 -8.670 1.00 93.25 83 ALA A O 1
ATOM 637 N N . ARG A 1 84 ? 12.039 -2.140 -9.701 1.00 95.88 84 ARG A N 1
ATOM 638 C CA . ARG A 1 84 ? 12.462 -1.412 -8.491 1.00 95.88 84 ARG A CA 1
ATOM 639 C C . ARG A 1 84 ? 11.297 -0.682 -7.822 1.00 95.88 84 ARG A C 1
ATOM 641 O O . ARG A 1 84 ? 11.113 -0.814 -6.620 1.00 95.88 84 ARG A O 1
ATOM 648 N N . ARG A 1 85 ? 10.483 0.037 -8.605 1.00 94.75 85 ARG A N 1
ATOM 649 C CA . ARG A 1 85 ? 9.303 0.754 -8.096 1.00 94.75 85 ARG A CA 1
ATOM 650 C C . ARG A 1 85 ? 8.229 -0.214 -7.604 1.00 94.75 85 ARG A C 1
ATOM 652 O O . ARG A 1 85 ? 7.641 0.027 -6.561 1.00 94.75 85 ARG A O 1
ATOM 659 N N . THR A 1 86 ? 7.999 -1.310 -8.326 1.00 95.12 86 THR A N 1
ATOM 660 C CA . THR A 1 86 ? 7.041 -2.344 -7.900 1.00 95.12 86 THR A CA 1
ATOM 661 C C . THR A 1 86 ? 7.454 -2.951 -6.562 1.00 95.12 86 THR A C 1
ATOM 663 O O . THR A 1 86 ? 6.640 -3.010 -5.649 1.00 95.12 86 THR A O 1
ATOM 666 N N . LYS A 1 87 ? 8.731 -3.328 -6.421 1.00 96.31 87 LYS A N 1
ATOM 667 C CA . LYS A 1 87 ? 9.288 -3.836 -5.164 1.00 96.31 87 LYS A CA 1
ATOM 668 C C . LYS A 1 87 ? 9.102 -2.832 -4.021 1.00 96.31 87 LYS A C 1
ATOM 670 O O . LYS A 1 87 ? 8.566 -3.206 -2.989 1.00 96.31 87 LYS A O 1
ATOM 675 N N . PHE A 1 88 ? 9.448 -1.566 -4.251 1.00 96.62 88 PHE A N 1
ATOM 676 C CA . PHE A 1 88 ? 9.281 -0.502 -3.260 1.00 96.62 88 PHE A CA 1
ATOM 677 C C . PHE A 1 88 ? 7.825 -0.343 -2.792 1.00 96.62 88 PHE A C 1
ATOM 679 O O . PHE A 1 88 ? 7.574 -0.203 -1.603 1.00 96.62 88 PHE A O 1
ATOM 686 N N . VAL A 1 89 ? 6.851 -0.397 -3.709 1.00 96.19 89 VAL A N 1
ATOM 687 C CA . VAL A 1 89 ? 5.423 -0.314 -3.349 1.00 96.19 89 VAL A CA 1
ATOM 688 C C . VAL A 1 89 ? 4.994 -1.512 -2.501 1.00 96.19 89 VAL A C 1
ATOM 690 O O . VAL A 1 89 ? 4.286 -1.328 -1.519 1.00 96.19 89 VAL A O 1
ATOM 693 N N . LEU A 1 90 ? 5.435 -2.725 -2.843 1.00 95.94 90 LEU A N 1
ATOM 694 C CA . LEU A 1 90 ? 5.126 -3.9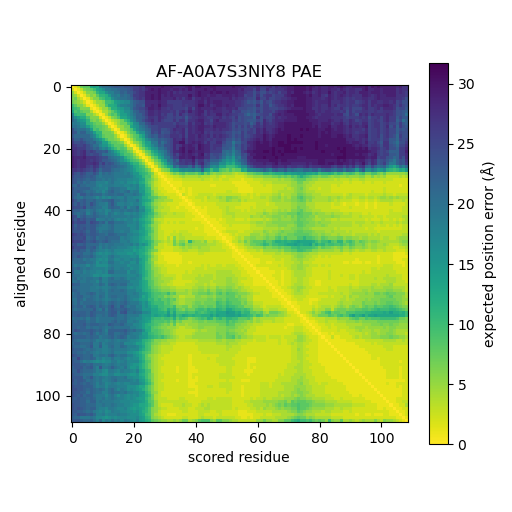22 -2.053 1.00 95.94 90 LEU A CA 1
ATOM 695 C C . LEU A 1 90 ? 5.728 -3.848 -0.643 1.00 95.94 90 LEU A C 1
ATOM 697 O O . LEU A 1 90 ? 5.053 -4.183 0.325 1.00 95.94 90 LEU A O 1
ATOM 701 N N . GLU A 1 91 ? 6.967 -3.369 -0.523 1.00 97.69 91 GLU A N 1
ATOM 702 C CA . GLU A 1 91 ? 7.623 -3.140 0.770 1.00 97.69 91 GLU A CA 1
ATOM 703 C C . GLU A 1 91 ? 6.886 -2.072 1.591 1.00 97.69 91 GLU A C 1
ATOM 705 O O . GLU A 1 91 ? 6.657 -2.266 2.782 1.00 97.69 91 GLU A O 1
ATOM 710 N N . ALA A 1 92 ? 6.432 -0.991 0.950 1.00 97.00 92 ALA A N 1
ATOM 711 C CA . ALA A 1 92 ? 5.638 0.046 1.603 1.00 97.00 92 ALA A CA 1
ATOM 712 C C . ALA A 1 92 ? 4.276 -0.475 2.097 1.00 97.00 92 ALA A C 1
ATOM 714 O O . ALA A 1 92 ? 3.859 -0.134 3.197 1.00 97.00 92 ALA A O 1
ATOM 715 N N . LEU A 1 93 ? 3.587 -1.324 1.326 1.00 96.81 93 LEU A N 1
ATOM 716 C CA . LEU A 1 93 ? 2.325 -1.946 1.757 1.00 96.81 93 LEU A CA 1
ATOM 717 C C . LEU A 1 93 ? 2.532 -2.899 2.940 1.00 96.81 93 LEU A C 1
ATOM 719 O O . LEU A 1 93 ? 1.728 -2.903 3.873 1.00 96.81 93 LEU A O 1
ATOM 723 N N . ALA A 1 94 ? 3.621 -3.672 2.920 1.00 96.88 94 ALA A N 1
ATOM 724 C CA . ALA A 1 94 ? 3.976 -4.576 4.009 1.00 96.88 94 ALA A CA 1
ATOM 725 C C . ALA A 1 94 ? 4.264 -3.819 5.318 1.00 96.88 94 ALA A C 1
ATOM 727 O O . ALA A 1 94 ? 3.853 -4.271 6.385 1.00 96.88 94 ALA A O 1
ATOM 728 N N . ASP A 1 95 ? 4.917 -2.657 5.239 1.00 97.19 95 ASP A N 1
ATOM 729 C CA . ASP A 1 95 ? 5.155 -1.771 6.386 1.00 97.19 95 ASP A CA 1
ATOM 730 C C . ASP A 1 95 ? 3.888 -1.012 6.832 1.00 97.19 95 ASP A C 1
ATOM 732 O O . ASP A 1 95 ? 3.676 -0.795 8.027 1.00 97.19 95 ASP A O 1
ATOM 736 N N . LEU A 1 96 ? 3.003 -0.644 5.900 1.00 96.81 96 LEU A N 1
ATOM 737 C CA . LEU A 1 96 ? 1.783 0.110 6.195 1.00 96.81 96 LEU A CA 1
ATOM 738 C C . LEU A 1 96 ? 0.734 -0.717 6.955 1.00 96.81 96 LEU A C 1
ATOM 740 O O . LEU A 1 96 ? 0.065 -0.181 7.838 1.00 96.81 96 LEU A O 1
ATOM 744 N N . GLY A 1 97 ? 0.587 -2.007 6.640 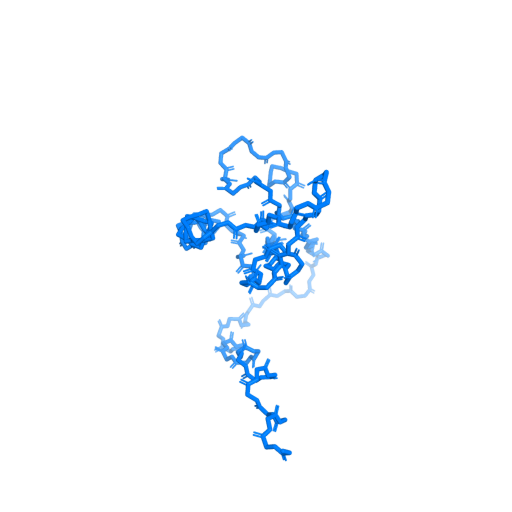1.00 95.75 97 GLY A N 1
ATOM 745 C CA . GLY A 1 97 ? -0.434 -2.877 7.238 1.00 95.75 97 GLY A CA 1
ATOM 746 C C . GLY A 1 97 ? -0.430 -2.887 8.778 1.00 95.75 97 GLY A C 1
ATOM 747 O O . GLY A 1 97 ? -1.454 -2.569 9.383 1.00 95.75 97 GLY A O 1
ATOM 748 N N . PRO A 1 98 ? 0.702 -3.193 9.444 1.00 96.75 98 PRO A N 1
ATOM 749 C CA . PRO A 1 98 ? 0.802 -3.137 10.904 1.00 96.75 98 PRO A CA 1
ATOM 750 C C . PRO A 1 98 ? 0.499 -1.751 11.493 1.00 96.75 98 PRO A C 1
ATOM 752 O O . PRO A 1 98 ? -0.102 -1.659 12.562 1.00 96.75 98 PRO A O 1
ATOM 755 N N . ARG A 1 99 ? 0.877 -0.672 10.794 1.00 95.44 99 ARG A N 1
ATOM 756 C CA . ARG A 1 99 ? 0.629 0.707 11.244 1.00 95.44 99 ARG A CA 1
ATOM 757 C C . ARG A 1 99 ? -0.852 1.073 11.171 1.00 95.44 99 ARG A C 1
ATOM 759 O O . ARG A 1 99 ? -1.352 1.718 12.082 1.00 95.44 99 ARG A O 1
ATOM 766 N N . LEU A 1 100 ? -1.556 0.636 10.125 1.00 94.62 100 LEU A N 1
ATOM 767 C CA . LEU A 1 100 ? -3.008 0.805 10.016 1.00 94.62 100 LEU A CA 1
ATOM 768 C C . LEU A 1 100 ? -3.740 0.023 11.110 1.00 94.62 100 LEU A C 1
ATOM 770 O O . LEU A 1 100 ? -4.629 0.579 11.757 1.00 94.62 100 LEU A O 1
ATOM 774 N N . ARG A 1 101 ? -3.305 -1.215 11.389 1.00 93.88 101 ARG A N 1
ATOM 775 C CA . ARG A 1 101 ? -3.867 -2.037 12.471 1.00 93.88 101 ARG A CA 1
ATOM 776 C C . ARG A 1 101 ? -3.724 -1.378 13.840 1.00 93.88 101 ARG A C 1
ATOM 778 O O . ARG A 1 101 ? -4.664 -1.414 14.627 1.00 93.88 101 ARG A O 1
ATOM 785 N N . ALA A 1 102 ? -2.596 -0.717 14.103 1.00 92.50 102 A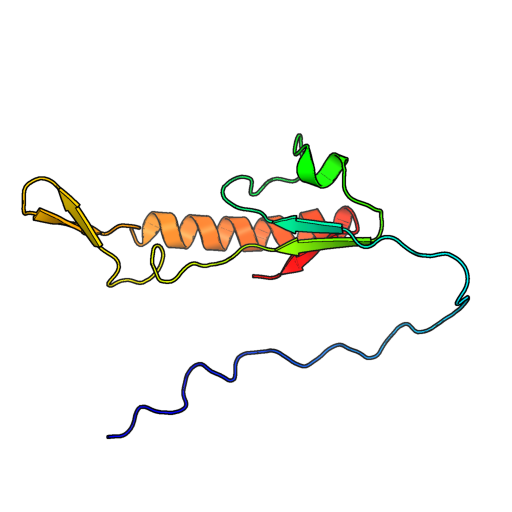LA A N 1
ATOM 786 C CA . ALA A 1 102 ? -2.399 0.064 15.327 1.00 92.50 102 ALA A CA 1
ATOM 787 C C . ALA A 1 102 ? -3.384 1.246 15.467 1.00 92.50 102 ALA A C 1
ATOM 789 O O . ALA A 1 102 ? -3.608 1.723 16.576 1.00 92.50 102 ALA A O 1
ATOM 790 N N . CYS A 1 103 ? -3.996 1.693 14.366 1.00 89.06 103 CYS A N 1
ATOM 791 C CA . CYS A 1 103 ? -5.017 2.741 14.331 1.00 89.06 103 CYS A CA 1
ATOM 792 C C . CYS A 1 103 ? -6.452 2.201 14.186 1.00 89.06 103 CYS A C 1
ATOM 794 O O . CYS A 1 103 ? -7.361 2.988 13.939 1.00 89.06 103 CYS A O 1
ATOM 796 N N . GLY A 1 104 ? -6.672 0.886 14.301 1.00 89.56 104 GLY A N 1
ATOM 797 C CA . GLY A 1 104 ? -8.002 0.280 14.160 1.00 89.56 104 GLY A CA 1
ATOM 798 C C . GLY A 1 104 ? -8.497 0.132 12.714 1.00 89.56 104 GLY A C 1
ATOM 799 O O . GLY A 1 104 ? -9.681 -0.112 12.500 1.00 89.56 104 GLY A O 1
ATOM 800 N N . CYS A 1 105 ? -7.614 0.258 11.715 1.00 92.00 105 CYS A N 1
ATOM 801 C CA . CYS A 1 105 ? -7.951 0.047 10.306 1.00 92.00 105 CYS A CA 1
ATOM 802 C C . CYS A 1 105 ? -7.223 -1.184 9.739 1.00 92.00 105 CYS A C 1
ATOM 804 O O . CYS A 1 105 ? -6.026 -1.355 9.956 1.00 92.00 105 CYS A O 1
ATOM 806 N N . GLU A 1 106 ? -7.910 -2.034 8.976 1.00 94.44 106 GLU A N 1
ATOM 807 C CA . GLU A 1 106 ? -7.284 -3.193 8.314 1.00 94.44 106 GLU A CA 1
ATOM 808 C C . GLU A 1 106 ? -6.937 -2.867 6.855 1.00 94.44 106 GLU A C 1
ATOM 810 O O . GLU A 1 106 ? -7.717 -2.207 6.168 1.00 94.44 106 GLU A O 1
ATOM 815 N N . LEU A 1 107 ? -5.782 -3.336 6.364 1.00 96.19 107 LEU A N 1
ATOM 816 C CA . LEU A 1 107 ? -5.366 -3.153 4.970 1.00 96.19 107 LEU A CA 1
ATOM 817 C C . LEU A 1 107 ? -5.747 -4.362 4.109 1.00 96.19 107 LEU A C 1
ATOM 819 O O . LEU A 1 107 ? -5.352 -5.488 4.396 1.00 96.19 107 LEU A O 1
ATOM 823 N N . PHE A 1 108 ? -6.425 -4.101 2.996 1.00 95.44 108 PHE A N 1
ATOM 824 C CA . PHE A 1 108 ? -6.756 -5.068 1.958 1.00 95.44 108 PHE A CA 1
ATOM 825 C C . PHE A 1 108 ? -6.019 -4.723 0.654 1.00 95.44 108 PHE A C 1
ATOM 827 O O . PHE A 1 108 ? -6.142 -3.604 0.147 1.00 95.44 108 PHE A O 1
ATOM 834 N N . THR A 1 109 ? -5.251 -5.676 0.117 1.00 84.81 109 THR A N 1
ATOM 835 C CA . THR A 1 109 ? -4.410 -5.529 -1.092 1.00 84.81 109 THR A CA 1
ATOM 836 C C . THR A 1 109 ? -4.632 -6.638 -2.097 1.00 84.81 109 THR A C 1
ATOM 838 O O . THR A 1 109 ? -4.709 -7.798 -1.634 1.00 84.81 109 THR A O 1
#

Solvent-accessible surface area (backbone atoms only — not comparable to full-atom values): 7167 Å² total; per-residue (Å²): 147,86,82,88,80,88,83,85,74,90,71,84,84,89,84,91,81,87,84,89,80,87,76,98,79,72,90,77,61,71,29,77,38,80,42,74,89,66,80,56,78,76,95,29,69,69,67,73,69,42,42,80,44,28,39,34,36,37,76,86,48,59,82,39,71,30,91,84,18,62,43,78,54,97,93,42,78,40,70,59,45,50,71,69,60,50,51,51,51,53,52,45,51,65,60,39,37,64,56,35,47,76,70,52,21,47,68,44,112

Sequence (109 aa):
KRMRKIVLSYLFTTAASALSSTSRGMSSKTSIVWLRNELRVHDNALLGAASENCVAVFCLDPRVYNKAATTRVDSIDFKKCGARRTKFVLEALADLGPRLRACGCELFT